Protein 3HH7 (pdb70)

Sequence (130 aa):
TKCYNHQSTTPETTEICPDSGYFCYKSSWIDGREGRIERGCTFTCPELTPNGKYVYCCRRDKCNQTKCYNHQSTTPETTEICPDSGYFCYKSSWIDGREGRIERGCTFTCPELTPNGKYVYCCRRDKCNQ

Structure (mmCIF, N/CA/C/O backbone):
data_3HH7
#
_entry.id   3HH7
#
_cell.length_a   37.265
_cell.length_b   41.292
_cell.length_c   40.978
_cell.angle_alpha   90.000
_cell.angle_beta   106.400
_cell.angle_gamma   90.000
#
_symmetry.space_group_name_H-M   'P 1 21 1'
#
loop_
_entity.id
_entity.type
_entity.pdbx_description
1 polymer 'Muscarinic toxin-like protein 3 homolog'
2 water water
#
loop_
_atom_site.group_PDB
_atom_site.id
_atom_site.type_symbol
_atom_site.label_atom_id
_atom_site.label_alt_id
_atom_site.label_comp_id
_atom_site.label_asym_id
_atom_site.label_entity_id
_atom_site.label_seq_id
_atom_site.pdbx_PDB_ins_code
_atom_site.Cartn_x
_atom_site.Cartn_y
_atom_site.Cartn_z
_atom_site.occupancy
_atom_site.B_iso_or_equiv
_atom_site.auth_seq_id
_atom_site.auth_comp_id
_atom_site.auth_asym_id
_atom_site.auth_atom_id
_atom_site.pdbx_PDB_model_num
ATOM 1 N N . THR A 1 1 ? -21.628 4.609 33.681 1.00 15.54 1 THR A N 1
ATOM 2 C CA . THR A 1 1 ? -20.144 4.767 33.555 1.00 14.19 1 THR A CA 1
ATOM 3 C C . THR A 1 1 ? -19.749 5.188 32.143 1.00 13.69 1 THR A C 1
ATOM 4 O O . THR A 1 1 ? -20.126 4.544 31.172 1.00 14.04 1 THR A O 1
ATOM 8 N N . LYS A 1 2 ? -18.992 6.277 32.051 1.00 11.64 2 LYS A N 1
ATOM 9 C CA . LYS A 1 2 ? -18.411 6.763 30.798 1.00 12.36 2 LYS A CA 1
ATOM 10 C C . LYS A 1 2 ? -16.893 6.803 30.956 1.00 10.87 2 LYS A C 1
ATOM 11 O O . LYS A 1 2 ? -16.360 7.423 31.890 1.00 9.87 2 LYS A O 1
ATOM 17 N N . CYS A 1 3 ? -16.199 6.118 30.048 1.00 10.04 3 CYS A N 1
ATOM 18 C CA . CYS A 1 3 ? -14.752 5.993 30.120 1.00 9.63 3 CYS A CA 1
ATOM 19 C C . CYS A 1 3 ? -14.124 6.519 28.851 1.00 9.47 3 CYS A C 1
ATOM 20 O O . CYS A 1 3 ? -14.697 6.383 27.770 1.00 9.93 3 CYS A O 1
ATOM 23 N N . TYR A 1 4 ? -12.913 7.058 28.966 1.00 9.23 4 TYR A N 1
ATOM 24 C CA . TYR A 1 4 ? -12.103 7.267 27.773 1.00 9.68 4 TYR A CA 1
ATOM 25 C C . TYR A 1 4 ? -11.805 5.922 27.122 1.00 9.88 4 TYR A C 1
ATOM 26 O O . TYR A 1 4 ? -11.646 4.913 27.818 1.00 10.18 4 TYR A O 1
ATOM 35 N N . ASN A 1 5 ? -11.733 5.902 25.792 1.00 10.10 5 ASN A N 1
ATOM 36 C CA . ASN A 1 5 ? -11.357 4.668 25.102 1.00 10.49 5 ASN A CA 1
ATOM 37 C C . ASN A 1 5 ? -10.355 4.843 23.977 1.00 10.52 5 ASN A C 1
ATOM 38 O O . ASN A 1 5 ? -10.096 3.900 23.220 1.00 11.23 5 ASN A O 1
ATOM 43 N N . HIS A 1 6 ? -9.774 6.037 23.887 1.00 10.93 6 HIS A N 1
ATOM 44 C CA . HIS A 1 6 ? -8.774 6.307 22.857 1.00 11.09 6 HIS A CA 1
ATOM 45 C C . HIS A 1 6 ? -7.435 5.649 23.174 1.00 11.05 6 HIS A C 1
ATOM 46 O O . HIS A 1 6 ? -7.040 5.517 24.339 1.00 11.38 6 HIS A O 1
ATOM 53 N N . GLN A 1 7 ? -6.757 5.212 22.117 1.00 11.56 7 GLN A N 1
ATOM 54 C CA . GLN A 1 7 ? -5.440 4.604 22.229 1.00 12.57 7 GLN A CA 1
ATOM 55 C C . GLN A 1 7 ? -4.322 5.630 22.253 1.00 13.25 7 GLN A C 1
ATOM 56 O O . GLN A 1 7 ? -4.303 6.565 21.454 1.00 14.04 7 GLN A O 1
ATOM 62 N N . SER A 1 8 ? -3.351 5.392 23.129 1.00 13.95 8 SER A N 1
ATOM 63 C CA . SER A 1 8 ? -2.110 6.155 23.153 1.00 15.04 8 SER A CA 1
ATOM 64 C C . SER A 1 8 ? -2.344 7.653 23.051 1.00 16.12 8 SER A C 1
ATOM 65 O O . SER A 1 8 ? -3.006 8.246 23.903 1.00 16.66 8 SER A O 1
ATOM 68 N N . THR A 1 9 ? -1.793 8.268 22.009 1.00 17.34 9 THR A N 1
ATOM 69 C CA . THR A 1 9 ? -1.893 9.733 21.875 1.00 18.51 9 THR A CA 1
ATOM 70 C C . THR A 1 9 ? -2.926 10.221 20.845 1.00 17.77 9 THR A C 1
ATOM 71 O O . THR A 1 9 ? -2.926 11.390 20.454 1.00 19.01 9 THR A O 1
ATOM 75 N N . THR A 1 10 ? -3.817 9.333 20.424 1.00 16.58 10 THR A N 1
ATOM 76 C CA . THR A 1 10 ? -4.871 9.683 19.460 1.00 15.30 10 THR A CA 1
ATOM 77 C C . THR A 1 10 ? -5.851 10.664 20.117 1.00 15.46 10 THR A C 1
ATOM 78 O O . THR A 1 10 ? -5.826 10.824 21.340 1.00 15.45 10 THR A O 1
ATOM 82 N N . PRO A 1 11 ? -6.681 11.358 19.313 1.00 15.69 11 PRO A N 1
ATOM 83 C CA . PRO A 1 11 ? -7.654 12.289 19.907 1.00 15.75 11 PRO A CA 1
ATOM 84 C C . PRO A 1 11 ? -8.587 11.610 20.910 1.00 15.74 11 PRO A C 1
ATOM 85 O O . PRO A 1 11 ? -9.024 10.489 20.673 1.00 15.55 11 PRO A O 1
ATOM 89 N N . GLU A 1 12 ? -8.881 12.285 22.020 1.00 16.38 12 GLU A N 1
ATOM 90 C CA . GLU A 1 12 ? -9.772 11.732 23.043 1.00 16.73 12 GLU A CA 1
ATOM 91 C C . GLU A 1 12 ? -11.098 11.256 22.471 1.00 16.47 12 GLU A C 1
ATOM 92 O O . GLU A 1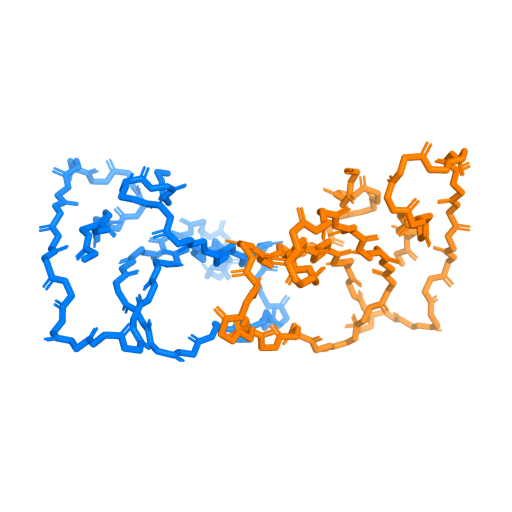 12 ? -11.739 11.966 21.681 1.00 16.75 12 GLU A O 1
ATOM 98 N N . THR A 1 13 ? -11.513 10.066 22.880 1.00 15.03 13 THR A N 1
ATOM 99 C CA . THR A 1 13 ? -12.857 9.568 22.611 1.00 14.56 13 THR A CA 1
ATOM 100 C C . THR A 1 13 ? -13.383 8.887 23.859 1.00 14.41 13 THR A C 1
ATOM 101 O O . THR A 1 13 ? -12.602 8.474 24.722 1.00 12.78 13 THR A O 1
ATOM 105 N N . THR A 1 14 ? -14.708 8.799 23.967 1.00 14.60 14 THR A N 1
ATOM 106 C CA . THR A 1 14 ? -15.307 8.102 25.097 1.00 15.01 14 THR A CA 1
ATOM 107 C C . THR A 1 14 ? -16.314 7.057 24.656 1.00 15.28 14 THR A C 1
ATOM 108 O O . THR A 1 14 ? -16.789 7.043 23.507 1.00 15.38 14 THR A O 1
ATOM 112 N N . GLU A 1 15 ? -16.616 6.160 25.579 1.00 14.53 15 GLU A N 1
ATOM 113 C CA . GLU A 1 15 ? -17.667 5.191 25.372 1.00 15.64 15 GLU A CA 1
ATOM 114 C C . GLU A 1 15 ? -18.453 5.059 26.655 1.00 15.26 15 GLU A C 1
ATOM 115 O O . GLU A 1 15 ? -17.919 5.264 27.755 1.00 14.20 15 GLU A O 1
ATOM 121 N N . ILE A 1 16 ? -19.731 4.732 26.506 1.00 15.44 16 ILE A N 1
ATOM 122 C CA . ILE A 1 16 ? -20.586 4.469 27.637 1.00 16.68 16 ILE A CA 1
ATOM 123 C C . ILE A 1 16 ? -20.568 2.961 27.866 1.00 17.17 16 ILE A C 1
ATOM 124 O O . ILE A 1 16 ? -20.852 2.182 26.960 1.00 16.91 16 ILE A O 1
ATOM 129 N N . CYS A 1 17 ? -20.223 2.545 29.081 1.00 18.12 17 CYS A N 1
ATOM 130 C CA . CYS A 1 17 ? -20.112 1.118 29.385 1.00 19.50 17 CYS A CA 1
ATOM 131 C C . CYS A 1 17 ? -21.489 0.437 29.398 1.00 21.78 17 CYS A C 1
ATOM 132 O O . CYS A 1 17 ? -22.484 1.090 29.719 1.00 22.30 17 CYS A O 1
ATOM 135 N N . PRO A 1 18 ? -21.544 -0.860 29.018 1.00 24.27 18 PRO A N 1
ATOM 136 C CA . PRO A 1 18 ? -22.810 -1.605 28.869 1.00 25.81 18 PRO A CA 1
ATOM 137 C C . PRO A 1 18 ? -23.619 -1.872 30.141 1.00 27.59 18 PRO A C 1
ATOM 138 O O . PRO A 1 18 ? -24.842 -1.671 30.147 1.00 28.17 18 PRO A O 1
ATOM 142 N N . ASP A 1 19 ? -22.956 -2.345 31.191 1.00 28.98 19 ASP A N 1
ATOM 143 C CA . ASP A 1 19 ? -23.642 -2.907 32.356 1.00 30.54 19 ASP A CA 1
ATOM 144 C C . ASP A 1 19 ? -23.099 -2.263 33.628 1.00 30.49 19 ASP A C 1
ATOM 145 O O . ASP A 1 19 ? -22.072 -1.584 33.593 1.00 31.25 19 ASP A O 1
ATOM 150 N N . SER A 1 20 ? -23.771 -2.504 34.748 1.00 30.63 20 SER A N 1
ATOM 151 C CA . SER A 1 20 ? -23.448 -1.832 36.008 1.00 30.37 20 SER A CA 1
ATOM 152 C C . SER A 1 20 ? -22.124 -2.290 36.619 1.00 29.60 20 SER A C 1
ATOM 153 O O . SER A 1 20 ? -21.470 -1.535 37.352 1.00 29.79 20 SER A O 1
ATOM 156 N N . GLY A 1 21 ? -21.726 -3.518 36.298 1.00 28.70 21 GLY A N 1
ATOM 157 C CA . GLY A 1 21 ? -20.473 -4.078 36.787 1.00 27.01 21 GLY A CA 1
ATOM 158 C C . GLY A 1 21 ? -19.290 -3.634 35.953 1.00 25.39 21 GLY A C 1
ATOM 159 O O . GLY A 1 21 ? -18.329 -4.393 35.788 1.00 26.24 21 GLY A O 1
ATOM 160 N N . TYR A 1 22 ? -19.360 -2.403 35.439 1.00 23.72 22 TYR A N 1
ATOM 161 C CA . TYR A 1 22 ? -18.294 -1.840 34.611 1.00 21.13 22 TYR A CA 1
ATOM 162 C C . TYR A 1 22 ? -17.626 -0.628 35.204 1.00 18.41 22 TYR A C 1
ATOM 163 O O . TYR A 1 22 ? -18.257 0.249 35.793 1.00 18.43 22 TYR A O 1
ATOM 172 N N . PHE A 1 23 ? -16.320 -0.579 34.997 1.00 15.05 23 PHE A N 1
ATOM 173 C CA . PHE A 1 23 ? -15.506 0.560 35.382 1.00 12.57 23 PHE A CA 1
ATOM 174 C C . PHE A 1 23 ? -14.533 0.851 34.247 1.00 11.36 23 PHE A C 1
ATOM 175 O O . PHE A 1 23 ? -14.616 0.231 33.177 1.00 11.37 23 PHE A O 1
ATOM 183 N N . CYS A 1 24 ? -13.643 1.808 34.465 1.00 9.62 24 CYS A N 1
ATOM 184 C CA . CYS A 1 24 ? -12.690 2.213 33.429 1.00 8.82 24 CYS A CA 1
ATOM 185 C C . CYS A 1 24 ? -11.301 1.668 33.697 1.00 8.66 24 CYS A C 1
ATOM 186 O O . CYS A 1 24 ? -10.912 1.426 34.858 1.00 8.50 24 CYS A O 1
ATOM 189 N N . TYR A 1 25 ? -10.528 1.514 32.629 1.00 7.66 25 TYR A N 1
ATOM 190 C CA . TYR A 1 25 ? -9.110 1.220 32.799 1.00 8.17 25 TYR A CA 1
ATOM 191 C C . TYR A 1 25 ? -8.233 2.022 31.850 1.00 7.86 25 TYR A C 1
ATOM 192 O O . TYR A 1 25 ? -8.672 2.493 30.782 1.00 7.26 25 TYR A O 1
ATOM 201 N N . LYS A 1 26 ? -6.983 2.137 32.260 1.00 7.41 26 LYS A N 1
ATOM 202 C CA . LYS A 1 26 ? -5.903 2.661 31.444 1.00 7.53 26 LYS A CA 1
ATOM 203 C C . LYS A 1 26 ? -4.711 1.728 31.644 1.00 7.89 26 LYS A C 1
ATOM 204 O O . LYS A 1 26 ? -4.308 1.461 32.767 1.00 7.20 26 LYS A O 1
ATOM 210 N N . SER A 1 27 ? -4.176 1.224 30.542 1.00 7.43 27 SER A N 1
ATOM 211 C CA . SER A 1 27 ? -3.073 0.273 30.568 1.00 8.66 27 SER A CA 1
ATOM 212 C C . SER A 1 27 ? -1.949 0.797 29.688 1.00 7.90 27 SER A C 1
ATOM 213 O O . SER A 1 27 ? -2.172 1.059 28.508 1.00 9.31 27 SER A O 1
ATOM 216 N N . SER A 1 28 ? -0.758 0.966 30.259 1.00 7.63 28 SER A N 1
ATOM 217 C CA . SER A 1 28 ? 0.409 1.474 29.542 1.00 8.41 28 SER A CA 1
ATOM 218 C C . SER A 1 28 ? 1.447 0.369 29.483 1.00 9.33 28 SER A C 1
ATOM 219 O O . SER A 1 28 ? 1.800 -0.210 30.523 1.00 8.72 28 SER A O 1
ATOM 222 N N . TRP A 1 29 ? 1.923 0.047 28.286 1.00 10.03 29 TRP A N 1
ATOM 223 C CA . TRP A 1 29 ? 2.943 -0.990 28.153 1.00 11.81 29 TRP A CA 1
ATOM 224 C C . TRP A 1 29 ? 3.956 -0.655 27.052 1.00 11.77 29 TRP A C 1
ATOM 225 O O . TRP A 1 29 ? 3.822 0.346 26.338 1.00 11.80 29 TRP A O 1
ATOM 236 N N . ILE A 1 30 ? 5.000 -1.463 26.955 1.00 12.46 30 ILE A N 1
ATOM 237 C CA . ILE A 1 30 ? 6.010 -1.275 25.912 1.00 13.61 30 ILE A CA 1
ATOM 238 C C . ILE A 1 30 ? 5.943 -2.464 24.973 1.00 14.55 30 ILE A C 1
ATOM 239 O O . ILE A 1 30 ? 6.019 -3.609 25.422 1.00 14.75 30 ILE A O 1
ATOM 244 N N . ASP A 1 31 ? 5.769 -2.178 23.680 1.00 14.76 31 ASP A N 1
ATOM 245 C CA . ASP A 1 31 ? 5.832 -3.182 22.620 1.00 15.79 31 ASP A CA 1
ATOM 246 C C . ASP A 1 31 ? 7.170 -3.026 21.903 1.00 15.42 31 ASP A C 1
ATOM 247 O O . ASP A 1 31 ? 7.331 -2.122 21.071 1.00 15.55 31 ASP A O 1
ATOM 252 N N . GLY A 1 32 ? 8.132 -3.885 22.233 1.00 15.85 32 GLY A N 1
ATOM 253 C CA . GLY A 1 32 ? 9.506 -3.722 21.726 1.00 15.87 32 GLY A CA 1
ATOM 254 C C . GLY A 1 32 ? 10.188 -2.562 22.441 1.00 15.98 32 GLY A C 1
ATOM 255 O O . GLY A 1 32 ? 10.705 -2.730 23.551 1.00 16.63 32 GLY A O 1
ATOM 256 N N . ARG A 1 33 ? 10.184 -1.383 21.808 1.00 15.25 33 ARG A N 1
ATOM 257 C CA . ARG A 1 33 ? 10.672 -0.137 22.423 1.00 14.77 33 ARG A CA 1
ATOM 258 C C . ARG A 1 33 ? 9.579 0.933 22.437 1.00 13.93 33 ARG A C 1
ATOM 259 O O . ARG A 1 33 ? 9.765 2.016 22.986 1.00 13.77 33 ARG A O 1
ATOM 267 N N . GLU A 1 34 ? 8.431 0.615 21.845 1.00 12.45 34 GLU A N 1
ATOM 268 C CA . GLU A 1 34 ? 7.382 1.605 21.605 1.00 11.72 34 GLU A CA 1
ATOM 269 C C . GLU A 1 34 ? 6.324 1.596 22.696 1.00 11.14 34 GLU A C 1
ATOM 270 O O . GLU A 1 34 ? 5.703 0.566 22.954 1.00 11.15 34 GLU A O 1
ATOM 276 N N . GLY A 1 35 ? 6.112 2.749 23.323 1.00 10.39 35 GLY A N 1
ATOM 277 C CA . GLY A 1 35 ? 5.097 2.864 24.358 1.00 10.75 35 GLY A CA 1
ATOM 278 C C . GLY A 1 35 ? 3.709 2.912 23.758 1.00 11.18 35 GLY A C 1
ATOM 279 O O . GLY A 1 35 ? 3.475 3.594 22.744 1.00 12.70 35 GLY A O 1
ATOM 280 N N . ARG A 1 36 ? 2.783 2.186 24.378 1.00 10.98 36 ARG A N 1
ATOM 281 C CA . ARG A 1 36 ? 1.399 2.211 23.941 1.00 11.12 36 ARG A CA 1
ATOM 282 C C . ARG A 1 36 ? 0.479 2.281 25.131 1.00 10.61 36 ARG A C 1
ATOM 283 O O . ARG A 1 36 ? 0.841 1.820 26.219 1.00 10.15 36 ARG A O 1
ATOM 291 N N . ILE A 1 37 ? -0.684 2.895 24.931 1.00 10.02 37 ILE A N 1
ATOM 292 C CA . ILE A 1 37 ? -1.691 3.022 25.982 1.00 10.91 37 ILE A CA 1
ATOM 293 C C . ILE A 1 37 ? -3.015 2.538 25.433 1.00 10.41 37 ILE A C 1
ATOM 294 O O . ILE A 1 37 ? -3.383 2.881 24.310 1.00 10.39 37 ILE A O 1
ATOM 299 N N . GLU A 1 38 ? -3.686 1.687 26.202 1.00 9.92 38 GLU A N 1
ATOM 300 C CA . GLU A 1 38 ? -5.054 1.282 25.906 1.00 10.40 38 GLU A CA 1
ATOM 301 C C . GLU A 1 38 ? -5.977 1.804 27.001 1.00 9.14 38 GLU A C 1
ATOM 302 O O . GLU A 1 38 ? -5.617 1.783 28.189 1.00 8.55 38 GLU A O 1
ATOM 308 N N . ARG A 1 39 ? -7.160 2.281 26.608 1.00 8.93 39 ARG A N 1
ATOM 309 C CA . ARG A 1 39 ? -8.150 2.776 27.555 1.00 8.77 39 ARG A CA 1
ATOM 310 C C . ARG A 1 39 ? -9.519 2.219 27.211 1.00 8.84 39 ARG A C 1
ATOM 311 O O . ARG A 1 39 ? -9.842 2.005 26.041 1.00 9.14 39 ARG A O 1
ATOM 319 N N . GLY A 1 40 ? -10.357 2.025 28.218 1.00 8.83 40 GLY A N 1
ATOM 320 C CA . GLY A 1 40 ? -11.732 1.674 27.944 1.00 8.94 40 GLY A CA 1
ATOM 321 C C . GLY A 1 40 ? -12.567 1.215 29.127 1.00 9.40 40 GLY A C 1
ATOM 322 O O . GLY A 1 40 ? -12.162 1.326 30.280 1.00 9.48 40 GLY A O 1
ATOM 323 N N . CYS A 1 41 ? -13.768 0.746 28.813 1.00 10.82 41 CYS A N 1
ATOM 324 C CA . CYS A 1 41 ? -14.642 0.068 29.764 1.00 11.49 41 CYS A CA 1
ATOM 325 C C . CYS A 1 41 ? -14.185 -1.354 29.994 1.00 11.73 41 CYS A C 1
ATOM 326 O O . CYS A 1 41 ? -13.691 -2.023 29.076 1.00 12.02 41 CYS A O 1
ATOM 329 N N . THR A 1 42 ? -14.379 -1.827 31.220 1.00 12.55 42 THR A N 1
ATOM 330 C CA . THR A 1 42 ? -14.092 -3.223 31.547 1.00 12.82 42 THR A CA 1
ATOM 331 C C . THR A 1 42 ? -14.860 -3.660 32.786 1.00 13.17 42 THR A C 1
ATOM 332 O O . THR A 1 42 ? -15.260 -2.820 33.595 1.00 13.80 42 THR A O 1
ATOM 336 N N . PHE A 1 43 ? -15.068 -4.968 32.921 1.00 13.71 43 PHE A N 1
ATOM 337 C CA . PHE A 1 43 ? -15.637 -5.527 34.148 1.00 14.60 43 PHE A CA 1
ATOM 338 C C . PHE A 1 43 ? -14.583 -6.223 35.025 1.00 13.54 43 PHE A C 1
ATOM 339 O O . PHE A 1 43 ? -14.872 -6.684 36.146 1.00 14.16 43 PHE A O 1
ATOM 347 N N . THR A 1 44 ? -13.359 -6.289 34.509 1.00 12.84 44 THR A N 1
ATOM 348 C CA . THR A 1 44 ? -12.220 -6.852 35.237 1.00 12.00 44 THR A CA 1
ATOM 349 C C . THR A 1 44 ? -10.974 -5.978 35.031 1.00 11.33 44 THR A C 1
ATOM 350 O O . THR A 1 44 ? -10.699 -5.515 33.914 1.00 11.36 44 THR A O 1
ATOM 354 N N . CYS A 1 45 ? -10.223 -5.763 36.107 1.00 9.88 45 CYS A N 1
ATOM 355 C CA . CYS A 1 45 ? -9.026 -4.937 36.019 1.00 9.40 45 CYS A CA 1
ATOM 356 C C . CYS A 1 45 ? -7.918 -5.736 35.335 1.00 9.94 45 CYS A C 1
ATOM 357 O O . CYS A 1 45 ? -7.605 -6.827 35.794 1.00 9.97 45 CYS A O 1
ATOM 360 N N . PRO A 1 46 ? -7.341 -5.218 34.231 1.00 9.44 46 PRO A N 1
ATOM 361 C CA . PRO A 1 46 ? -6.339 -6.007 33.492 1.00 9.56 46 PRO A CA 1
ATOM 362 C C . PRO A 1 46 ? -5.126 -6.387 34.338 1.00 9.67 46 PRO A C 1
ATOM 363 O O . PRO A 1 46 ? -4.710 -5.626 35.192 1.00 9.61 46 PRO A O 1
ATOM 367 N N . GLU A 1 47 ? -4.577 -7.576 34.101 1.00 9.72 47 GLU A N 1
ATOM 368 C CA . GLU A 1 47 ? -3.303 -7.945 34.687 1.00 9.99 47 GLU A CA 1
ATOM 369 C C . GLU A 1 47 ? -2.197 -6.991 34.216 1.00 9.12 47 GLU A C 1
ATOM 370 O O . GLU A 1 47 ? -2.244 -6.467 33.091 1.00 10.11 47 GLU A O 1
ATOM 376 N N . LEU A 1 48 ? -1.215 -6.757 35.085 1.00 9.84 48 LEU A N 1
ATOM 377 C CA . LEU A 1 48 ? -0.011 -6.067 34.662 1.00 9.96 48 LEU A CA 1
ATOM 378 C C . LEU A 1 48 ? 1.002 -7.114 34.201 1.00 11.21 48 LEU A C 1
ATOM 379 O O . LEU A 1 48 ? 1.583 -7.838 35.011 1.00 12.19 48 LEU A O 1
ATOM 384 N N . THR A 1 49 ? 1.184 -7.183 32.889 1.00 12.33 49 THR A N 1
ATOM 385 C CA . THR A 1 49 ? 2.067 -8.175 32.267 1.00 14.02 49 THR A CA 1
ATOM 386 C C . THR A 1 49 ? 3.525 -7.716 32.356 1.00 14.22 49 THR A C 1
ATOM 387 O O . THR A 1 49 ? 3.785 -6.548 32.651 1.00 13.61 49 THR A O 1
ATOM 391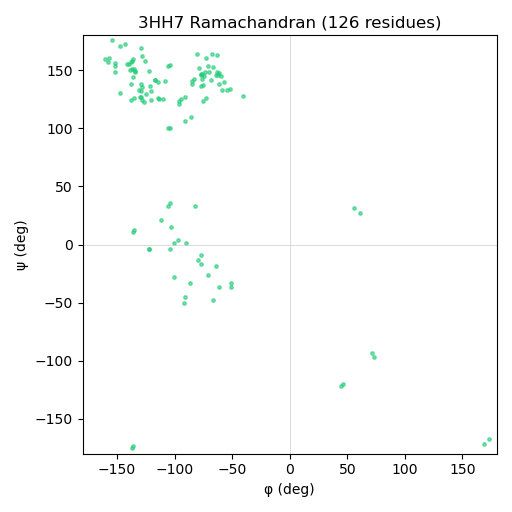 N N . PRO A 1 50 ? 4.495 -8.634 32.137 1.00 14.60 50 PRO A N 1
ATOM 392 C CA . PRO A 1 50 ? 5.910 -8.235 32.229 1.00 15.42 50 PRO A CA 1
ATOM 393 C C . PRO A 1 50 ? 6.308 -6.998 31.423 1.00 15.71 50 PRO A C 1
ATOM 394 O O . PRO A 1 50 ? 7.160 -6.227 31.879 1.00 16.48 50 PRO A O 1
ATOM 398 N N . ASN A 1 51 ? 5.680 -6.779 30.271 1.00 15.83 51 ASN A N 1
ATOM 399 C CA . ASN A 1 51 ? 6.030 -5.612 29.464 1.00 16.15 51 ASN A CA 1
ATOM 400 C C . ASN A 1 51 ? 5.205 -4.363 29.806 1.00 15.32 51 ASN A C 1
ATOM 401 O O . ASN A 1 51 ? 5.402 -3.298 29.228 1.00 15.28 51 ASN A O 1
ATOM 406 N N . GLY A 1 52 ? 4.317 -4.499 30.785 1.00 14.12 52 GLY A N 1
ATOM 407 C CA . GLY A 1 52 ? 3.502 -3.365 31.222 1.00 12.80 52 GLY A CA 1
ATOM 408 C C . GLY A 1 52 ? 4.270 -2.379 32.078 1.00 12.54 52 GLY A C 1
ATOM 409 O O . GLY A 1 52 ? 5.192 -2.770 32.808 1.00 12.94 52 GLY A O 1
ATOM 410 N N . LYS A 1 53 ? 3.912 -1.101 31.956 1.00 11.40 53 LYS A N 1
ATOM 411 C CA . LYS A 1 53 ? 4.406 -0.029 32.834 1.00 11.18 53 LYS A CA 1
ATOM 412 C C . LYS A 1 53 ? 3.438 0.144 34.007 1.00 10.02 53 LYS A C 1
ATOM 413 O O . LYS A 1 53 ? 3.842 0.153 35.177 1.00 10.20 53 LYS A O 1
ATOM 419 N N . TYR A 1 54 ? 2.151 0.276 33.694 1.00 8.57 54 TYR A N 1
ATOM 420 C CA . TYR A 1 54 ? 1.134 0.350 34.733 1.00 7.85 54 TYR A CA 1
ATOM 421 C C . TYR A 1 54 ? -0.220 -0.049 34.202 1.00 7.65 54 TYR A C 1
ATOM 422 O O . TYR A 1 54 ? -0.450 -0.064 32.986 1.00 6.62 54 TYR A O 1
ATOM 431 N N . VAL A 1 55 ? -1.094 -0.408 35.142 1.00 7.12 55 VAL A N 1
ATOM 432 C CA . VAL A 1 55 ? -2.511 -0.572 34.894 1.00 7.38 55 VAL A CA 1
ATOM 433 C C . VAL A 1 55 ? -3.231 0.260 35.961 1.00 6.88 55 VAL A C 1
ATOM 434 O O . VAL A 1 55 ? -2.865 0.228 37.145 1.00 7.13 55 VAL A O 1
ATOM 438 N N . TYR A 1 56 ? -4.242 1.007 35.533 1.00 7.23 56 TYR A N 1
ATOM 439 C CA . TYR A 1 56 ? -5.044 1.807 36.437 1.00 6.84 56 TYR A CA 1
ATOM 440 C C . TYR A 1 56 ? -6.504 1.534 36.173 1.00 7.11 56 TYR A C 1
ATOM 441 O O . TYR A 1 56 ? -6.948 1.617 35.015 1.00 7.31 56 TYR A O 1
ATOM 450 N N . CYS A 1 57 ? -7.241 1.188 37.228 1.00 6.74 57 CYS A N 1
ATOM 451 C CA . CYS A 1 57 ? -8.658 0.849 37.141 1.00 7.62 57 CYS A CA 1
ATOM 452 C C . CYS A 1 57 ? -9.406 1.751 38.096 1.00 8.12 57 CYS A C 1
ATOM 453 O O . CYS A 1 57 ? -9.028 1.859 39.249 1.00 8.86 57 CYS A O 1
ATOM 456 N N . CYS A 1 58 ? -10.454 2.401 37.604 1.00 7.61 58 CYS A N 1
ATOM 457 C CA . CYS A 1 58 ? -11.120 3.444 38.361 1.00 8.00 58 CYS A CA 1
ATOM 458 C C . CYS A 1 58 ? -12.588 3.527 37.962 1.00 8.45 58 CYS A C 1
ATOM 459 O O . CYS A 1 58 ? -12.973 3.104 36.862 1.00 8.49 58 CYS A O 1
ATOM 462 N N . ARG A 1 59 ? -13.409 4.063 38.870 1.00 9.01 59 ARG A N 1
ATOM 463 C CA . ARG A 1 59 ? -14.865 4.056 38.685 1.00 9.57 59 ARG A CA 1
ATOM 464 C C . ARG A 1 59 ? -15.508 5.358 38.189 1.00 9.77 59 ARG A C 1
ATOM 465 O O . ARG A 1 59 ? -16.556 5.309 37.552 1.00 10.29 59 ARG A O 1
ATOM 473 N N . ARG A 1 60 ? -14.906 6.503 38.478 1.00 9.81 60 ARG A N 1
ATOM 474 C CA . ARG A 1 60 ? -15.588 7.768 38.168 1.00 9.98 60 ARG A CA 1
ATOM 475 C C . ARG A 1 60 ? -15.578 8.039 36.658 1.00 9.54 60 ARG A C 1
ATOM 476 O O . ARG A 1 60 ? -14.655 7.628 35.954 1.00 9.70 60 ARG A O 1
ATOM 484 N N . ASP A 1 61 ? -16.613 8.708 36.153 1.00 9.63 61 ASP A N 1
ATOM 485 C CA . ASP A 1 61 ? -16.648 9.063 34.742 1.00 10.01 61 ASP A CA 1
ATOM 486 C C . ASP A 1 61 ? -15.399 9.831 34.340 1.00 9.55 61 ASP A C 1
ATOM 487 O O . ASP A 1 61 ? -14.984 10.754 35.041 1.00 9.28 61 ASP A O 1
ATOM 492 N N . LYS A 1 62 ? -14.792 9.420 33.220 1.00 10.21 62 LYS A N 1
ATOM 493 C CA . LYS A 1 62 ? -13.591 10.070 32.690 1.00 10.33 62 LYS A CA 1
ATOM 494 C C . LYS A 1 62 ? -12.403 10.011 33.643 1.00 9.98 62 LYS A C 1
ATOM 495 O O . LYS A 1 62 ? -11.518 10.854 33.605 1.00 10.73 62 LYS A O 1
ATOM 501 N N . CYS A 1 63 ? -12.371 8.993 34.498 1.00 8.63 63 CYS A N 1
ATOM 502 C CA . CYS A 1 63 ? -11.294 8.883 35.478 1.00 8.81 63 CYS A CA 1
ATOM 503 C C . CYS A 1 63 ? -9.976 8.372 34.875 1.00 8.64 63 CYS A C 1
ATOM 504 O O . CYS A 1 63 ? -8.899 8.487 35.492 1.00 9.57 63 CYS A O 1
ATOM 507 N N . ASN A 1 64 ? -10.077 7.780 33.683 1.00 9.14 64 ASN A N 1
ATOM 508 C CA . ASN A 1 64 ? -8.952 7.069 33.055 1.00 8.73 64 ASN A CA 1
ATOM 509 C C . ASN A 1 64 ? -8.260 7.829 31.909 1.00 9.57 64 ASN A C 1
ATOM 510 O O . ASN A 1 64 ? -7.811 7.219 30.938 1.00 9.08 64 ASN A O 1
ATOM 515 N N . GLN A 1 65 ? -8.161 9.155 32.030 1.00 9.10 65 GLN A N 1
ATOM 516 C CA . GLN A 1 65 ? -7.445 9.951 31.029 1.00 10.11 65 GLN A CA 1
ATOM 517 C C . GLN A 1 65 ? -5.986 9.542 30.972 1.00 10.80 65 GLN A C 1
ATOM 518 O O . GLN A 1 65 ? -5.477 9.383 29.858 1.00 11.71 65 GLN A O 1
ATOM 525 N N . THR B 1 1 ? 12.551 -4.687 43.124 1.00 24.64 1 THR B N 1
ATOM 526 C CA . THR B 1 1 ? 11.693 -3.473 43.285 1.00 23.75 1 THR B CA 1
ATOM 527 C C . THR B 1 1 ? 11.473 -3.149 44.767 1.00 22.71 1 THR B C 1
ATOM 528 O O . THR B 1 1 ? 11.456 -4.050 45.611 1.00 23.08 1 THR B O 1
ATOM 532 N N . LYS B 1 2 ? 11.376 -1.856 45.061 1.00 21.16 2 LYS B N 1
ATOM 533 C CA . LYS B 1 2 ? 10.967 -1.343 46.361 1.00 20.06 2 LYS B CA 1
ATOM 534 C C . LYS B 1 2 ? 9.567 -0.778 46.125 1.00 17.51 2 LYS B C 1
ATOM 535 O O . LYS B 1 2 ? 9.309 -0.196 45.067 1.00 17.32 2 LYS B O 1
ATOM 541 N N . CYS B 1 3 ? 8.664 -0.968 47.085 1.00 13.80 3 CYS B N 1
ATOM 542 C CA . CYS B 1 3 ? 7.316 -0.388 47.005 1.00 12.28 3 CYS B CA 1
ATOM 543 C C . CYS B 1 3 ? 6.933 0.230 48.333 1.00 11.68 3 CYS B C 1
ATOM 544 O O . CYS B 1 3 ? 7.356 -0.249 49.384 1.00 11.70 3 CYS B O 1
ATOM 547 N N . TYR B 1 4 ? 6.095 1.261 48.309 1.00 11.13 4 TYR B N 1
ATOM 548 C CA . TYR B 1 4 ? 5.442 1.666 49.576 1.00 11.25 4 TYR B CA 1
ATOM 549 C C . TYR B 1 4 ? 4.540 0.541 50.050 1.00 10.78 4 TYR B C 1
ATOM 550 O O . TYR B 1 4 ? 3.969 -0.172 49.228 1.00 9.85 4 TYR B O 1
ATOM 559 N N . ASN B 1 5 ? 4.419 0.365 51.365 1.00 10.43 5 ASN B N 1
ATOM 560 C CA . ASN B 1 5 ? 3.486 -0.637 51.883 1.00 10.36 5 ASN B CA 1
ATOM 561 C C . ASN B 1 5 ? 2.631 -0.178 53.055 1.00 10.62 5 ASN B C 1
ATOM 562 O O . ASN B 1 5 ? 1.965 -1.000 53.696 1.00 10.25 5 ASN B O 1
ATOM 567 N N . HIS B 1 6 ? 2.626 1.127 53.316 1.00 10.31 6 HIS B N 1
ATOM 568 C CA . HIS B 1 6 ? 1.811 1.666 54.404 1.00 11.20 6 HIS B CA 1
ATOM 569 C C . HIS B 1 6 ? 0.333 1.754 54.043 1.00 11.53 6 HIS B C 1
ATOM 570 O O . HIS B 1 6 ? -0.029 2.008 52.885 1.00 11.24 6 HIS B O 1
ATOM 577 N N . GLN B 1 7 ? -0.505 1.547 55.048 1.00 12.05 7 GLN B N 1
ATOM 578 C CA . GLN B 1 7 ? -1.956 1.630 54.897 1.00 12.79 7 GLN B CA 1
ATOM 579 C C . GLN B 1 7 ? -2.512 3.031 55.028 1.00 13.75 7 GLN B C 1
ATOM 580 O O . GLN B 1 7 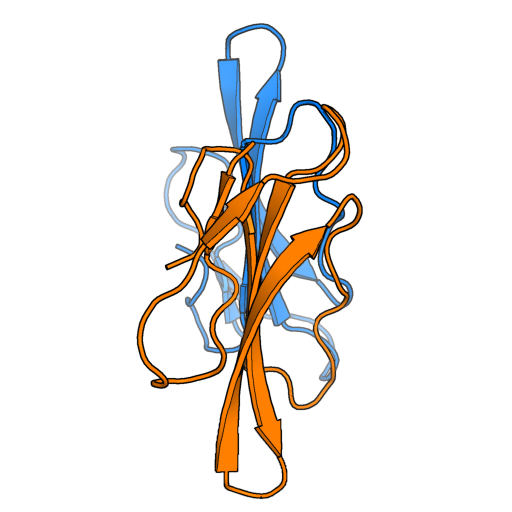? -2.091 3.801 55.892 1.00 14.00 7 GLN B O 1
ATOM 586 N N . SER B 1 8 ? -3.495 3.355 54.196 1.00 13.95 8 SER B N 1
ATOM 587 C CA . SER B 1 8 ? -4.195 4.633 54.297 1.00 15.07 8 SER B CA 1
ATOM 588 C C . SER B 1 8 ? -3.246 5.812 54.499 1.00 15.55 8 SER B C 1
ATOM 589 O O . SER B 1 8 ? -2.365 6.055 53.675 1.00 15.37 8 SER B O 1
ATOM 592 N N . THR B 1 9 ? -3.434 6.546 55.593 1.00 16.83 9 THR B N 1
ATOM 593 C CA . THR B 1 9 ? -2.643 7.739 55.839 1.00 17.99 9 THR B CA 1
ATOM 594 C C . THR B 1 9 ? -1.693 7.539 57.037 1.00 17.28 9 THR B C 1
ATOM 595 O O . THR B 1 9 ? -1.220 8.513 57.632 1.00 17.83 9 THR B O 1
ATOM 599 N N . THR B 1 10 ? -1.411 6.275 57.371 1.00 15.92 10 THR B N 1
ATOM 600 C CA . THR B 1 10 ? -0.365 5.931 58.344 1.00 15.14 10 THR B CA 1
ATOM 601 C C . THR B 1 10 ? 1.008 6.389 57.829 1.00 14.93 10 THR B C 1
ATOM 602 O O . THR B 1 10 ? 1.166 6.683 56.646 1.00 15.17 10 THR B O 1
ATOM 606 N N . PRO B 1 11 ? 2.011 6.471 58.720 1.00 15.28 11 PRO B N 1
ATOM 607 C CA . PRO B 1 11 ? 3.312 6.951 58.275 1.00 15.07 11 PRO B CA 1
ATOM 608 C C . PRO B 1 11 ? 3.947 6.066 57.200 1.00 14.85 11 PRO B C 1
ATOM 609 O O . PRO B 1 11 ? 3.885 4.833 57.276 1.00 14.31 11 PRO B O 1
ATOM 613 N N . GLU B 1 12 ? 4.544 6.711 56.206 1.00 15.68 12 GLU B N 1
ATOM 614 C CA . GLU B 1 12 ? 5.058 6.022 55.029 1.00 16.98 12 GLU B CA 1
ATOM 615 C C . GLU B 1 12 ? 6.093 4.987 55.424 1.00 16.20 12 GLU B C 1
ATOM 616 O O . GLU B 1 12 ? 6.968 5.252 56.253 1.00 16.47 12 GLU B O 1
ATOM 622 N N . THR B 1 13 ? 5.950 3.787 54.869 1.00 15.32 13 THR B N 1
ATOM 623 C CA . THR B 1 13 ? 6.952 2.741 55.007 1.00 14.68 13 THR B CA 1
ATOM 624 C C . THR B 1 13 ? 7.155 2.093 53.641 1.00 14.39 13 THR B C 1
ATOM 625 O O . THR B 1 13 ? 6.295 2.207 52.764 1.00 13.57 13 THR B O 1
ATOM 629 N N . THR B 1 14 ? 8.293 1.434 53.464 1.00 14.52 14 THR B N 1
ATOM 630 C CA . THR B 1 14 ? 8.578 0.718 52.225 1.00 15.51 14 THR B CA 1
ATOM 631 C C . THR B 1 14 ? 8.942 -0.739 52.506 1.00 15.44 14 THR B C 1
ATOM 632 O O . THR B 1 14 ? 9.354 -1.097 53.617 1.00 16.08 14 THR B O 1
ATOM 636 N N . GLU B 1 15 ? 8.774 -1.582 51.494 1.00 14.72 15 GLU B N 1
ATOM 637 C CA . GLU B 1 15 ? 9.274 -2.941 51.553 1.00 14.73 15 GLU B CA 1
ATOM 638 C C . GLU B 1 15 ? 9.976 -3.282 50.240 1.00 14.36 15 GLU B C 1
ATOM 639 O O . GLU B 1 15 ? 9.631 -2.763 49.179 1.00 14.06 15 GLU B O 1
ATOM 645 N N . ILE B 1 16 ? 10.985 -4.135 50.342 1.00 13.71 16 ILE B N 1
ATOM 646 C CA . ILE B 1 16 ? 11.679 -4.647 49.183 1.00 14.02 16 ILE B CA 1
ATOM 647 C C . ILE B 1 16 ? 10.961 -5.933 48.784 1.00 13.27 16 ILE B C 1
ATOM 648 O O . ILE B 1 16 ? 10.745 -6.815 49.619 1.00 13.26 16 ILE B O 1
ATOM 653 N N . CYS B 1 17 ? 10.566 -6.017 47.519 1.00 12.81 17 CYS B N 1
ATOM 654 C CA . CYS B 1 17 ? 9.770 -7.132 47.052 1.00 12.83 17 CYS B CA 1
ATOM 655 C C . CYS B 1 17 ? 10.619 -8.398 47.001 1.00 13.28 17 CYS B C 1
ATOM 656 O O . CYS B 1 17 ? 11.837 -8.315 46.903 1.00 13.90 17 CYS B O 1
ATOM 659 N N . PRO B 1 18 ? 9.973 -9.566 47.130 1.00 12.58 18 PRO B N 1
ATOM 660 C CA . PRO B 1 18 ? 10.680 -10.862 47.183 1.00 12.81 18 PRO B CA 1
ATOM 661 C C . PRO B 1 18 ? 11.507 -11.226 45.945 1.00 13.09 18 PRO B C 1
ATOM 662 O O . PRO B 1 18 ? 12.566 -11.853 46.081 1.00 13.20 18 PRO B O 1
ATOM 666 N N . ASP B 1 19 ? 11.036 -10.885 44.752 1.00 13.30 19 ASP B N 1
ATOM 667 C CA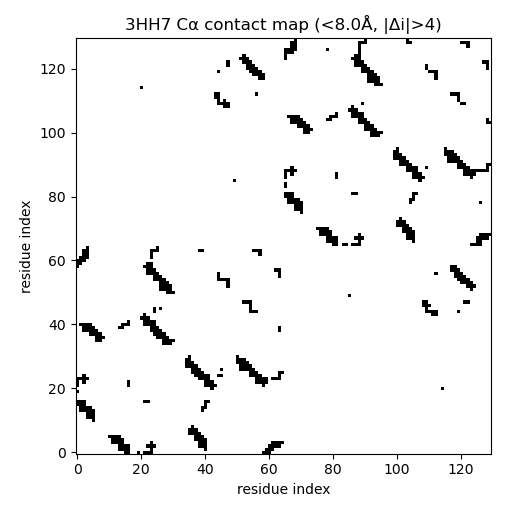 . ASP B 1 19 ? 11.798 -11.197 43.541 1.00 13.94 19 ASP B CA 1
ATOM 668 C C . ASP B 1 19 ? 11.460 -10.248 42.407 1.00 15.04 19 ASP B C 1
ATOM 669 O O . ASP B 1 19 ? 10.569 -9.402 42.540 1.00 14.65 19 ASP B O 1
ATOM 674 N N . SER B 1 20 ? 12.177 -10.426 41.300 1.00 16.85 20 SER B N 1
ATOM 675 C CA . SER B 1 20 ? 12.126 -9.547 40.137 1.00 17.82 20 SER B CA 1
ATOM 676 C C . SER B 1 20 ? 10.772 -9.498 39.427 1.00 17.12 20 SER B C 1
ATOM 677 O O . SER B 1 20 ? 10.504 -8.561 38.669 1.00 18.90 20 SER B O 1
ATOM 680 N N . GLY B 1 21 ? 9.926 -10.492 39.665 1.00 15.53 21 GLY B N 1
ATOM 681 C CA . GLY B 1 21 ? 8.604 -10.561 39.041 1.00 14.24 21 GLY B CA 1
ATOM 682 C C . GLY B 1 21 ? 7.575 -9.678 39.720 1.00 13.26 21 GLY B C 1
ATOM 683 O O . GLY B 1 21 ? 6.471 -9.476 39.191 1.00 14.08 21 GLY B O 1
ATOM 684 N N . TYR B 1 22 ? 7.912 -9.185 40.911 1.00 11.81 22 TYR B N 1
ATOM 685 C CA . TYR B 1 22 ? 6.993 -8.334 41.665 1.00 10.58 22 TYR B CA 1
ATOM 686 C C . TYR B 1 22 ? 6.986 -6.906 41.156 1.00 10.31 22 TYR B C 1
ATOM 687 O O . TYR B 1 22 ? 7.975 -6.402 40.624 1.00 11.00 22 TYR B O 1
ATOM 696 N N . PHE B 1 23 ? 5.844 -6.265 41.343 1.00 8.98 23 PHE B N 1
ATOM 697 C CA . PHE B 1 23 ? 5.679 -4.841 41.083 1.00 8.56 23 PHE B CA 1
ATOM 698 C C . PHE B 1 23 ? 4.890 -4.248 42.248 1.00 8.37 23 PHE B C 1
ATOM 699 O O . PHE B 1 23 ? 4.652 -4.930 43.251 1.00 8.50 23 PHE B O 1
ATOM 707 N N . CYS B 1 24 ? 4.509 -2.979 42.147 1.00 7.68 24 CYS B N 1
ATOM 708 C CA . CYS B 1 24 ? 3.834 -2.301 43.257 1.00 8.19 24 CYS B CA 1
ATOM 709 C C . C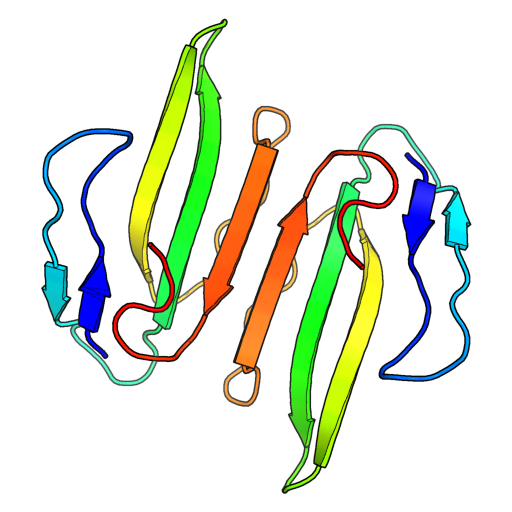YS B 1 24 ? 2.354 -2.121 42.984 1.00 7.47 24 CYS B C 1
ATOM 710 O O . CYS B 1 24 ? 1.928 -2.040 41.828 1.00 7.54 24 CYS B O 1
ATOM 713 N N . TYR B 1 25 ? 1.558 -2.029 44.050 1.00 7.38 25 TYR B N 1
ATOM 714 C CA . TYR B 1 25 ? 0.143 -1.715 43.883 1.00 7.38 25 TYR B CA 1
ATOM 715 C C . TYR B 1 25 ? -0.341 -0.776 44.975 1.00 7.26 25 TYR B C 1
ATOM 716 O O . TYR B 1 25 ? 0.234 -0.683 46.076 1.00 6.73 25 TYR B O 1
ATOM 725 N N . LYS B 1 26 ? -1.402 -0.064 44.621 1.00 7.54 26 LYS B N 1
ATOM 726 C CA . LYS B 1 26 ? -2.121 0.816 45.521 1.00 8.19 26 LYS B CA 1
ATOM 727 C C . LYS B 1 26 ? -3.590 0.583 45.229 1.00 8.74 26 LYS B C 1
ATOM 728 O O . LYS B 1 26 ? -4.028 0.693 44.076 1.00 9.57 26 LYS B O 1
ATOM 734 N N . SER B 1 27 ? -4.336 0.231 46.274 1.00 9.08 27 SER B N 1
ATOM 735 C CA . SER B 1 27 ? -5.746 -0.116 46.158 1.00 10.15 27 SER B CA 1
ATOM 736 C C . SER B 1 27 ? -6.541 0.697 47.174 1.00 10.58 27 SER B C 1
ATOM 737 O O . SER B 1 27 ? -6.234 0.677 48.365 1.00 10.24 27 SER B O 1
ATOM 740 N N . SER B 1 28 ? -7.571 1.386 46.699 1.00 10.30 28 SER B N 1
ATOM 741 C CA . SER B 1 28 ? -8.386 2.257 47.544 1.00 11.24 28 SER B CA 1
ATOM 742 C C . SER B 1 28 ? -9.826 1.781 47.485 1.00 11.77 28 SER B C 1
ATOM 743 O O . SER B 1 28 ? -10.329 1.439 46.405 1.00 12.05 28 SER B O 1
ATOM 746 N N . TRP B 1 29 ? -10.486 1.738 48.640 1.00 11.94 29 TRP B N 1
ATOM 747 C CA . TRP B 1 29 ? -11.878 1.306 48.677 1.00 12.90 29 TRP B CA 1
ATOM 748 C C . TRP B 1 29 ? -12.648 2.006 49.763 1.00 14.03 29 TRP B C 1
AT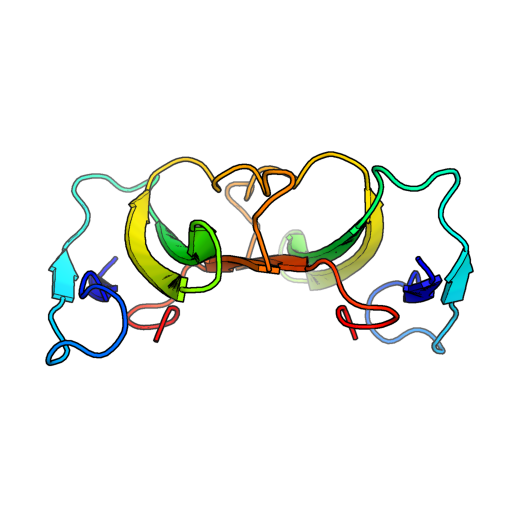OM 749 O O . TRP B 1 29 ? -12.068 2.734 50.588 1.00 13.37 29 TRP B O 1
ATOM 760 N N . ILE B 1 30 ? -13.959 1.797 49.722 1.00 15.16 30 ILE B N 1
ATOM 761 C CA . ILE B 1 30 ? -14.837 2.217 50.799 1.00 17.20 30 ILE B CA 1
ATOM 762 C C . ILE B 1 30 ? -15.369 1.000 51.551 1.00 17.34 30 ILE B C 1
ATOM 763 O O . ILE B 1 30 ? -15.934 0.075 50.964 1.00 17.49 30 ILE B O 1
ATOM 768 N N . ASP B 1 31 ? -15.164 0.994 52.861 1.00 18.24 31 ASP B N 1
ATOM 769 C CA . ASP B 1 31 ? -15.746 -0.040 53.693 1.00 18.79 31 ASP B CA 1
ATOM 770 C C . ASP B 1 31 ? -16.899 0.574 54.458 1.00 18.82 31 ASP B C 1
ATOM 771 O O . ASP B 1 31 ? -16.681 1.257 55.452 1.00 19.16 31 ASP B O 1
ATOM 776 N N . GLY B 1 32 ? -18.116 0.331 53.974 1.00 19.27 32 GLY B N 1
ATOM 777 C CA . GLY B 1 32 ? -19.304 0.996 54.506 1.00 19.12 32 GLY B CA 1
ATOM 778 C C . GLY B 1 32 ? -19.286 2.445 54.086 1.00 18.70 32 GLY B C 1
ATOM 779 O O . GLY B 1 32 ? -19.752 2.784 52.993 1.00 20.13 32 GLY B O 1
ATOM 780 N N . ARG B 1 33 ? -18.747 3.308 54.945 1.00 17.96 33 ARG B N 1
ATOM 781 C CA . ARG B 1 33 ? -18.578 4.721 54.598 1.00 17.24 33 ARG B CA 1
ATOM 782 C C . ARG B 1 33 ? -17.114 5.172 54.693 1.00 15.98 33 ARG B C 1
ATOM 783 O O . ARG B 1 33 ? -16.776 6.306 54.353 1.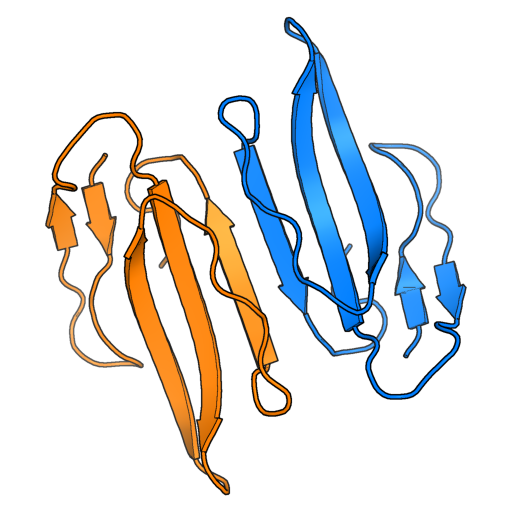00 16.23 33 ARG B O 1
ATOM 791 N N . GLU B 1 34 ? -16.246 4.270 55.142 1.00 15.76 34 GLU B N 1
ATOM 792 C CA . GLU B 1 34 ? -14.875 4.602 55.492 1.00 15.70 34 GLU B CA 1
ATOM 793 C C . GLU B 1 34 ? -13.909 4.317 54.334 1.00 15.22 34 GLU B C 1
ATOM 794 O O . GLU B 1 34 ? -13.825 3.191 53.858 1.00 14.90 34 GLU B O 1
ATOM 800 N N . GLY B 1 35 ? -13.201 5.346 53.881 1.00 14.63 35 GLY B N 1
ATOM 801 C CA . GLY B 1 35 ? -12.177 5.160 52.847 1.00 14.10 35 GLY B CA 1
ATOM 802 C C . GLY B 1 35 ? -10.909 4.560 53.423 1.00 13.77 35 GLY B C 1
ATOM 803 O O . GLY B 1 35 ? -10.447 4.972 54.488 1.00 14.66 35 GLY B O 1
ATOM 804 N N . ARG B 1 36 ? -10.342 3.584 52.714 1.00 12.49 36 ARG B N 1
ATOM 805 C CA . ARG B 1 36 ? -9.072 2.978 53.113 1.00 11.92 36 ARG B CA 1
ATOM 806 C C . ARG B 1 36 ? -8.200 2.735 51.884 1.00 11.38 36 ARG B C 1
ATOM 807 O O . ARG B 1 36 ? -8.715 2.594 50.767 1.00 11.06 36 ARG B O 1
ATOM 815 N N . ILE B 1 37 ? -6.886 2.685 52.104 1.00 10.61 37 ILE B N 1
ATOM 816 C CA . ILE B 1 37 ? -5.915 2.377 51.051 1.00 11.23 37 ILE B CA 1
ATOM 817 C C . ILE B 1 37 ? -4.980 1.264 51.534 1.00 10.82 37 ILE B C 1
ATOM 818 O O . ILE B 1 37 ? -4.552 1.263 52.693 1.00 10.33 37 ILE B O 1
ATOM 823 N N . GLU B 1 38 ? -4.689 0.324 50.636 1.00 10.33 38 GLU B N 1
ATOM 824 C CA . GLU B 1 38 ? -3.671 -0.708 50.850 1.00 11.33 38 GLU B CA 1
ATOM 825 C C . GLU B 1 38 ? -2.569 -0.533 49.813 1.00 10.22 38 GLU B C 1
ATOM 826 O O . GLU B 1 38 ? -2.847 -0.183 48.674 1.00 10.01 38 GLU B O 1
ATOM 832 N N . ARG B 1 39 ? -1.325 -0.737 50.230 1.00 9.39 39 ARG B N 1
ATOM 833 C CA . ARG B 1 39 ? -0.183 -0.592 49.351 1.00 8.64 39 ARG B CA 1
ATOM 834 C C . ARG B 1 39 ? 0.777 -1.752 49.568 1.00 8.20 39 ARG B C 1
ATOM 835 O O . ARG B 1 39 ? 0.964 -2.194 50.713 1.00 8.44 39 ARG B O 1
ATOM 843 N N . GLY B 1 40 ? 1.428 -2.219 48.500 1.00 7.64 40 GLY B N 1
ATOM 844 C CA . GLY B 1 40 ? 2.546 -3.150 48.704 1.00 7.64 40 GLY B CA 1
ATOM 845 C C . GLY B 1 40 ? 3.100 -3.746 47.438 1.00 8.47 40 GLY B C 1
ATOM 846 O O . GLY B 1 40 ? 2.843 -3.252 46.340 1.00 7.85 40 GLY B O 1
ATOM 847 N N . CYS B 1 41 ? 3.915 -4.779 47.615 1.00 9.30 41 CYS B N 1
ATOM 848 C CA . CYS B 1 41 ? 4.407 -5.590 46.531 1.00 9.34 41 CYS B CA 1
ATOM 849 C C . CYS B 1 41 ? 3.396 -6.654 46.154 1.00 8.92 41 CYS B C 1
ATOM 850 O O . CYS B 1 41 ? 2.733 -7.251 47.028 1.00 9.88 41 CYS B O 1
ATOM 853 N N . THR B 1 42 ? 3.309 -6.912 44.853 1.00 8.79 42 THR B N 1
ATOM 854 C CA . THR B 1 42 ? 2.508 -8.024 44.338 1.00 8.61 42 THR B CA 1
ATOM 855 C C . THR B 1 42 ? 3.069 -8.553 43.019 1.00 8.65 42 THR B C 1
ATOM 856 O O . THR B 1 42 ? 3.744 -7.818 42.300 1.00 9.14 42 THR B O 1
ATOM 860 N N . PHE B 1 43 ? 2.827 -9.821 42.696 1.00 8.83 43 PHE B N 1
ATOM 861 C CA . PHE B 1 43 ? 3.181 -10.311 41.368 1.00 8.73 43 PHE B CA 1
ATOM 862 C C . PHE B 1 43 ? 1.965 -10.376 40.432 1.00 8.57 43 PHE B C 1
ATOM 863 O O . PHE B 1 43 ? 2.064 -10.783 39.276 1.00 8.93 43 PHE B O 1
ATOM 871 N N . THR B 1 44 ? 0.812 -9.955 40.958 1.00 8.22 44 THR B N 1
ATOM 872 C CA . THR B 1 44 ? -0.436 -10.011 40.230 1.00 8.41 44 THR B CA 1
ATOM 873 C C . THR B 1 44 ? -1.324 -8.828 40.648 1.00 8.28 44 THR B C 1
ATOM 874 O O . THR B 1 44 ? -1.480 -8.540 41.828 1.00 8.51 44 THR B O 1
ATOM 878 N N . CYS B 1 45 ? -1.854 -8.117 39.656 1.00 8.39 45 CYS B N 1
ATOM 879 C CA . CYS B 1 45 ? -2.639 -6.923 39.949 1.00 8.29 45 CYS B CA 1
ATOM 880 C C . CYS B 1 45 ? -4.002 -7.328 40.528 1.00 8.50 45 CYS B C 1
ATOM 881 O O . CYS B 1 45 ? -4.710 -8.121 39.910 1.00 8.76 45 CYS B O 1
ATOM 884 N N . PRO B 1 46 ? -4.377 -6.790 41.710 1.00 8.98 46 PRO B N 1
ATOM 885 C CA . PRO B 1 46 ? -5.660 -7.243 42.293 1.00 9.15 46 PRO B CA 1
ATOM 886 C C . PRO B 1 46 ? -6.881 -6.819 41.481 1.00 9.25 46 PRO B C 1
ATOM 887 O O . PRO B 1 46 ? -6.831 -5.814 40.764 1.00 8.94 46 PRO B O 1
ATOM 891 N N . GLU B 1 47 ? -7.954 -7.600 41.576 1.00 9.18 47 GLU B N 1
ATOM 892 C CA . GLU B 1 47 ? -9.238 -7.225 40.994 1.00 9.78 47 GLU B CA 1
ATOM 893 C C . GLU B 1 47 ? -9.766 -5.952 41.674 1.00 9.93 47 GLU B C 1
ATOM 894 O O . GLU B 1 47 ? -9.507 -5.714 42.863 1.00 10.45 47 GLU B O 1
ATOM 900 N N . LEU B 1 48 ? -10.493 -5.135 40.911 1.00 10.28 48 LEU B N 1
ATOM 901 C CA . LEU B 1 48 ? -11.221 -3.999 41.488 1.00 11.42 48 LEU B CA 1
ATOM 902 C C . LEU B 1 48 ? -12.570 -4.537 41.952 1.00 12.43 48 LEU B C 1
ATOM 903 O O . LEU B 1 48 ? -13.398 -4.927 41.122 1.00 13.06 48 LEU B O 1
ATOM 908 N N . THR B 1 49 ? -12.730 -4.596 43.279 1.00 12.77 49 THR B N 1
ATOM 909 C CA . THR B 1 49 ? -13.934 -5.119 43.942 1.00 13.95 49 THR B CA 1
ATOM 910 C C . THR B 1 49 ? -15.088 -4.140 43.802 1.00 13.67 49 THR B C 1
ATOM 911 O O . THR B 1 49 ? -14.867 -2.971 43.513 1.00 13.56 49 THR B O 1
ATOM 915 N N . PRO B 1 50 ? -16.339 -4.618 43.989 1.00 14.78 50 PRO B N 1
ATOM 916 C CA . PRO B 1 50 ? -17.480 -3.692 43.871 1.00 15.05 50 PRO B CA 1
ATOM 917 C C . PRO B 1 50 ? -17.383 -2.396 44.686 1.00 15.58 50 PRO B C 1
ATOM 918 O O . PRO B 1 50 ? -17.796 -1.342 44.198 1.00 16.43 50 PRO B O 1
ATOM 922 N N . ASN B 1 51 ? -16.812 -2.459 45.884 1.00 15.98 51 ASN B N 1
ATOM 923 C CA . ASN B 1 51 ? -16.685 -1.252 46.700 1.00 16.32 51 ASN B CA 1
ATOM 924 C C . ASN B 1 51 ? -15.296 -0.586 46.573 1.00 15.82 51 ASN B C 1
ATOM 925 O O . ASN B 1 51 ? -14.988 0.418 47.230 1.00 15.74 51 ASN B O 1
ATOM 930 N N . GLY B 1 52 ? -14.464 -1.142 45.694 1.00 14.39 52 GLY B N 1
ATOM 931 C CA . GLY B 1 52 ? -13.192 -0.511 45.354 1.00 14.30 52 GLY B CA 1
ATOM 932 C C . GLY B 1 52 ? -13.412 0.782 44.585 1.00 13.65 52 GLY B C 1
ATOM 933 O O . GLY B 1 52 ? -14.346 0.883 43.776 1.00 15.06 52 GLY B O 1
ATOM 934 N N . LYS B 1 53 ? -12.594 1.791 44.865 1.00 12.75 53 LYS B N 1
ATOM 935 C CA . LYS B 1 53 ? -12.600 3.057 44.143 1.00 12.55 53 LYS B CA 1
ATOM 936 C C . LYS B 1 53 ? -11.612 3.001 42.973 1.00 12.16 53 LYS B C 1
ATOM 937 O O . LYS B 1 53 ? -11.910 3.420 41.849 1.00 12.25 53 LYS B O 1
ATOM 943 N N . TYR B 1 54 ? -10.425 2.471 43.253 1.00 11.06 54 TYR B N 1
ATOM 944 C CA . TYR B 1 54 ? -9.429 2.277 42.208 1.00 10.71 54 TYR B CA 1
ATOM 945 C C . TYR B 1 54 ? -8.394 1.253 42.626 1.00 10.29 54 TYR B C 1
ATOM 946 O O . TYR B 1 54 ? -8.197 0.992 43.820 1.00 10.24 54 TYR B O 1
ATOM 955 N N . VAL B 1 55 ? -7.727 0.711 41.617 1.00 9.35 55 VAL B N 1
ATOM 956 C CA . VAL B 1 55 ? -6.551 -0.141 41.772 1.00 8.80 55 VAL B CA 1
ATOM 957 C C . VAL B 1 55 ? -5.504 0.412 40.814 1.00 8.50 55 VAL B C 1
ATOM 958 O O . VAL B 1 55 ? -5.800 0.699 39.642 1.00 8.50 55 VAL B O 1
ATOM 962 N N . TYR B 1 56 ? -4.296 0.576 41.316 1.00 7.49 56 TYR B N 1
ATOM 963 C CA . TYR B 1 56 ? -3.178 1.035 40.495 1.00 7.56 56 TYR B CA 1
ATOM 964 C C . TYR B 1 56 ? -2.038 0.059 40.693 1.00 7.72 56 TYR B C 1
ATOM 965 O O . TYR B 1 56 ? -1.597 -0.183 41.826 1.00 7.54 56 TYR B O 1
ATOM 974 N N . CYS B 1 57 ? -1.561 -0.486 39.582 1.00 6.79 57 CYS B N 1
ATOM 975 C CA . CYS B 1 57 ? -0.427 -1.405 39.584 1.00 7.41 57 CYS B CA 1
ATOM 976 C C . CYS B 1 57 ? 0.668 -0.820 38.728 1.00 7.65 57 CYS B C 1
ATOM 977 O O . CYS B 1 57 ? 0.405 -0.388 37.618 1.00 7.79 57 CYS B O 1
ATOM 980 N N . CYS B 1 58 ? 1.894 -0.798 39.230 1.00 8.61 58 CYS B N 1
ATOM 981 C CA . CYS B 1 58 ? 2.964 -0.087 38.528 1.00 9.62 58 CYS B CA 1
ATOM 982 C C . CYS B 1 58 ? 4.323 -0.717 38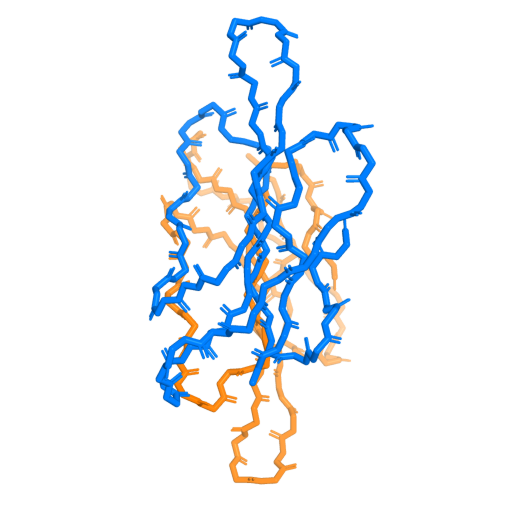.817 1.00 11.24 58 CYS B C 1
ATOM 983 O O . CYS B 1 58 ? 4.551 -1.262 39.904 1.00 9.82 58 CYS B O 1
ATOM 986 N N . ARG B 1 59 ? 5.218 -0.646 37.833 1.00 13.50 59 ARG B N 1
ATOM 987 C CA . ARG B 1 59 ? 6.468 -1.409 37.880 1.00 16.24 59 ARG B CA 1
ATOM 988 C C . ARG B 1 59 ? 7.623 -0.729 38.611 1.00 17.77 59 ARG B C 1
ATOM 989 O O . ARG B 1 59 ? 8.456 -1.400 39.241 1.00 19.00 59 ARG B O 1
ATOM 997 N N . ARG B 1 60 ? 7.682 0.590 38.528 1.00 18.62 60 ARG B N 1
ATOM 998 C CA . ARG B 1 60 ? 8.842 1.334 39.008 1.00 19.57 60 ARG B CA 1
ATOM 999 C C . ARG B 1 60 ? 8.928 1.485 40.525 1.00 19.41 60 ARG B C 1
ATOM 1000 O O . ARG B 1 60 ? 7.915 1.666 41.198 1.00 18.42 60 ARG B O 1
ATOM 1008 N N . ASP B 1 61 ? 10.145 1.405 41.060 1.00 19.47 61 ASP B N 1
ATOM 1009 C CA . ASP B 1 61 ? 10.377 1.610 42.489 1.00 19.85 61 ASP B CA 1
ATOM 1010 C C . ASP B 1 61 ? 9.556 2.758 43.058 1.00 19.01 61 ASP B C 1
ATOM 1011 O O . ASP B 1 61 ? 9.556 3.873 42.511 1.00 19.30 61 ASP B O 1
ATOM 1016 N N . LYS B 1 62 ? 8.834 2.460 44.141 1.00 18.71 62 LYS B N 1
ATOM 1017 C CA . LYS B 1 62 ? 8.047 3.433 44.901 1.00 17.53 62 LYS B CA 1
ATOM 1018 C C . LYS B 1 62 ? 7.017 4.217 44.077 1.00 15.96 62 LYS B C 1
ATOM 1019 O O . LYS B 1 62 ? 6.712 5.366 44.389 1.00 15.72 62 LYS B O 1
ATOM 1025 N N . CYS B 1 63 ? 6.481 3.584 43.040 1.00 14.16 63 CYS B N 1
ATOM 1026 C CA . CYS B 1 63 ? 5.493 4.237 42.166 1.00 12.42 63 CYS B CA 1
ATOM 1027 C C . CYS B 1 63 ? 4.086 4.318 42.781 1.00 12.21 63 CYS B C 1
ATOM 1028 O O . CYS B 1 63 ? 3.197 5.004 42.251 1.00 11.85 63 CYS B O 1
ATOM 1031 N N . ASN B 1 64 ? 3.883 3.642 43.912 1.00 10.95 64 ASN B N 1
ATOM 1032 C CA . ASN B 1 64 ? 2.545 3.438 44.479 1.00 11.21 64 ASN B CA 1
ATOM 1033 C C . ASN B 1 64 ? 2.233 4.282 45.710 1.00 12.82 64 ASN B C 1
ATOM 1034 O O . ASN B 1 64 ? 1.477 3.860 46.592 1.00 13.26 64 ASN B O 1
ATOM 1039 N N . GLN B 1 65 ? 2.789 5.486 45.750 1.00 15.07 65 GLN B N 1
ATOM 1040 C CA . GLN B 1 65 ? 2.514 6.391 46.863 1.00 17.47 65 GLN B CA 1
ATOM 1041 C C . GLN B 1 65 ? 1.053 6.778 46.826 1.00 17.31 65 GLN B C 1
ATOM 1042 O O . GLN B 1 65 ? 0.408 6.880 47.875 1.00 18.35 65 GLN B O 1
#

B-factor: mean 15.0, std 6.01, range [6.62, 37.54]

InterPro domains:
  IPR003571 Snake three-finger toxin [cd00206] (22-85)
  IPR018354 Snake toxin, conserved site [PS00272] (61-82)
  IPR045860 Snake toxin-like superfamily [G3DSA:2.10.60.10] (22-86)
  IPR045860 Snake toxin-like superfamily [SSF57302] (12-85)
  IPR054131 Snake toxin cobra-type [PF21947] (24-85)

Nearest PDB structures (foldseek):
  3hh7-assembly1_B  TM=1.009E+00  e=2.231E-13  Ophiophagus hannah
  6pnw-assembly1_B  TM=8.771E-01  e=1.068E-06  Laticauda semifasciata
  3era-assembly1_B  TM=8.600E-01  e=8.917E-07  Laticauda semifasciata
  1qkd-assembly1_A  TM=8.671E-01  e=2.196E-06  Laticauda semifasciata
  2era-assembly1_A  TM=8.696E-01  e=2.332E-06  Laticauda semifasciata

CATH classification: 2.10.60.10

Foldseek 3Di:
DKEWFDKDPPDTDIDDDDDPLKWKKWWWFQDPNDIMIGIYIDNDFDDQDPRTPDMDTGHDHHPHD/DKEWFDKAPPDTDIDDDPDQLKWKKKWWFQDPNDIMIGIYIDNDFDDQDPRTPDMDTDHDHHPHD

Radius of gyration: 14.82 Å; Cα contacts (8 Å, |Δi|>4): 372; chains: 2; bounding box: 36×24×39 Å

Organism: Ophiophagus hannah (NCBI:txid8665)

Solvent-accessible surface area: 7860 Å² total; per-residue (Å²): 65,76,0,14,51,13,102,30,138,65,114,94,72,56,63,145,13,108,97,113,46,45,4,0,27,29,18,6,62,63,80,72,233,113,44,88,40,78,22,3,24,18,139,59,10,36,83,6,73,116,100,5,97,50,1,57,0,4,68,192,84,84,35,0,117,56,73,0,29,48,11,99,30,137,63,114,100,73,60,62,140,11,102,83,110,41,39,1,0,28,33,20,4,57,68,82,72,233,110,46,90,36,76,21,3,23,20,134,62,13,43,88,8,73,115,102,4,85,50,1,59,0,4,53,189,83,85,36,0,111

Secondary structure (DSSP, 8-state):
-EEE---TTSPP-EEE-SSTT-EEEEEEEEETTEEEEEEEEESSPPP--TTEEEEEEE-STTTT-/-EEE---TTSPP-EEE-SSTT-EEEEEEEEETTEEEEEEEEESSPPP--TTEEEEEEE-STTTT-

GO terms:
  GO:0005576 extracellular region (C, EXP)